Protein AF-A0A9R0BD48-F1 (afdb_monomer)

Foldseek 3Di:
DDPDPDQDDDFDDDDADDDPDDDDDFPCLVVLLVVLVVLVVVCDPNPSVPRPDAAEAEDCAACVGCQVVVCVVSVVSNHHHPYYHHNVRGDCLVVCLVVVDQEAEDQDVSVQVSCVVVVHHYDHGHDDDPDDPPPPDPVVVPPPPPPPDDD

Sequence (151 aa):
MTETHTFGERKETCNQSSPSKKPTPGPLKGFLEALGKLQQKFYPKGQRLDCPIRTYLVTACSAASSGTRALKTLRSWGLETDEALFLAGAPKGPMLEKIRPHIVFGDQMFHVEGAAELGTVAAHVLYGVAQKFQSKTVRDVKKDTSVKQLE

InterPro domains:
  IPR010394 5-nucleotidase [PF06189] (15-131)
  IPR010394 5-nucleotidase [PTHR31367] (18-139)

Organism: Cyprinus carpio (NCBI:txid7962)

pLDDT: mean 71.29, std 19.98, range [26.77, 92.88]

Solvent-accessible surface area (backbone atoms only — not comparable to full-atom values): 9695 Å² total; per-residue (Å²): 135,84,83,80,83,76,64,78,94,59,81,45,76,68,83,82,76,72,94,86,61,85,76,72,81,55,87,58,46,68,59,46,31,52,48,15,58,52,53,60,71,45,37,71,90,76,37,60,87,72,35,90,77,84,39,73,46,78,40,35,30,38,55,91,58,62,40,49,54,52,54,54,51,39,46,74,46,53,26,78,69,75,44,78,46,58,45,61,35,44,65,62,51,70,56,48,68,72,66,60,55,75,66,45,80,35,74,48,66,70,61,27,52,56,35,41,74,72,73,27,50,48,44,77,45,83,74,78,103,72,77,78,78,80,72,79,55,83,76,64,69,67,71,78,77,75,84,83,86,90,134

Radius of gyration: 19.05 Å; Cα contacts (8 Å, |Δi|>4): 154; chains: 1; bounding box: 29×63×54 Å

Secondary structure (DSSP, 8-state):
---------PPPPP----TTSPPP--TTHHHHHHHHHHHHHT-GGG-GGG-S---EEEESS-IIIIIHHHHHHHHHTT---SEEEE-TT--SHHHHHHH--SEEEESSHHHHHHHHHTT-EEEE---SS--------TTSGGGSSS-S---

Mean predicted aligned error: 13.17 Å

Nearest PDB structures (foldseek):
  7nou-assembly2_D  TM=4.062E-01  e=6.010E-01  Mycobacterium tuberculosis H37Rv
  7nov-assembly1_B  TM=3.851E-01  e=1.021E+00  Mycobacterium tuberculosis H37Rv
  7nos-assembly2_F  TM=3.858E-01  e=1.021E+00  Mycobacterium tuberculosis H37Rv
  7nov-assembly1_A  TM=3.933E-01  e=1.853E+00  Mycobacterium tuberculosis H37Rv
  7nou-assembly2_E  TM=3.748E-01  e=3.363E+00  Mycobacterium tuberculosis H37Rv

Structure (mmCIF, N/CA/C/O backbone):
data_AF-A0A9R0BD48-F1
#
_entry.id   AF-A0A9R0BD48-F1
#
loop_
_atom_site.group_PDB
_atom_site.id
_atom_site.type_symbol
_atom_site.label_atom_id
_atom_site.label_alt_id
_atom_site.label_comp_id
_atom_site.label_asym_id
_atom_site.label_entity_id
_atom_site.label_seq_id
_atom_site.pdbx_PDB_ins_code
_atom_site.Cartn_x
_atom_site.Cartn_y
_atom_site.Cartn_z
_atom_site.occupancy
_atom_site.B_iso_or_equiv
_atom_site.auth_seq_id
_atom_site.auth_comp_id
_atom_site.auth_asym_id
_atom_site.auth_atom_id
_atom_site.pdbx_PDB_model_num
ATOM 1 N N . MET A 1 1 ? 14.112 -30.727 -2.173 1.00 31.08 1 MET A N 1
ATOM 2 C CA . MET A 1 1 ? 14.716 -29.756 -3.105 1.00 31.08 1 MET A CA 1
ATOM 3 C C . MET A 1 1 ? 13.737 -28.604 -3.201 1.00 31.08 1 MET A C 1
ATOM 5 O O . MET A 1 1 ? 12.665 -28.794 -3.750 1.00 31.08 1 MET A O 1
ATOM 9 N N . THR A 1 2 ? 14.002 -27.496 -2.515 1.00 27.30 2 THR A N 1
ATOM 10 C CA . THR A 1 2 ? 13.133 -26.312 -2.540 1.00 27.30 2 THR A CA 1
ATOM 11 C C . THR A 1 2 ? 13.483 -25.498 -3.778 1.00 27.30 2 THR A C 1
ATOM 13 O O . THR A 1 2 ? 14.600 -24.992 -3.870 1.00 27.30 2 THR A O 1
ATOM 16 N N . GLU A 1 3 ? 12.563 -25.423 -4.736 1.00 26.77 3 GLU A N 1
ATOM 17 C CA . GLU A 1 3 ? 12.672 -24.531 -5.889 1.00 26.77 3 GLU A CA 1
ATOM 18 C C . GLU A 1 3 ? 12.637 -23.086 -5.387 1.00 26.77 3 GLU A C 1
ATOM 20 O O . GLU A 1 3 ? 11.636 -22.604 -4.860 1.00 26.77 3 GLU A O 1
ATOM 25 N N . THR A 1 4 ? 13.772 -22.402 -5.488 1.00 33.91 4 THR A N 1
ATOM 26 C CA . THR A 1 4 ? 13.857 -20.962 -5.267 1.00 33.91 4 THR A CA 1
ATOM 27 C C . THR A 1 4 ? 13.249 -20.277 -6.487 1.00 33.91 4 THR A C 1
ATOM 29 O O . THR A 1 4 ? 13.872 -20.235 -7.548 1.00 33.91 4 THR A O 1
ATOM 32 N N . HIS A 1 5 ? 12.019 -19.785 -6.350 1.00 38.81 5 HIS A N 1
ATOM 33 C CA . HIS A 1 5 ? 11.351 -18.989 -7.376 1.00 38.81 5 HIS A CA 1
ATOM 34 C C . HIS A 1 5 ? 11.976 -17.592 -7.427 1.00 38.81 5 HIS A C 1
ATOM 36 O O . HIS A 1 5 ? 11.702 -16.726 -6.598 1.00 38.81 5 HIS A O 1
ATOM 42 N N . THR A 1 6 ? 12.864 -17.382 -8.395 1.00 38.34 6 THR A N 1
ATOM 43 C CA . THR A 1 6 ? 13.576 -16.117 -8.574 1.00 38.34 6 THR A CA 1
ATOM 44 C C . THR A 1 6 ? 12.667 -15.090 -9.245 1.00 38.34 6 THR A C 1
ATOM 46 O O . THR A 1 6 ? 12.342 -15.203 -10.426 1.00 38.34 6 THR A O 1
ATOM 49 N N . PHE A 1 7 ? 12.283 -14.052 -8.502 1.00 46.34 7 PHE A N 1
ATOM 50 C CA . PHE A 1 7 ? 11.625 -12.866 -9.049 1.00 46.34 7 PHE A CA 1
ATOM 51 C C . PHE A 1 7 ? 12.550 -12.212 -10.087 1.00 46.34 7 PHE A C 1
ATOM 53 O O . PHE A 1 7 ? 13.673 -11.835 -9.755 1.00 46.34 7 PHE A O 1
ATOM 60 N N . GLY A 1 8 ? 12.112 -12.098 -11.345 1.00 42.88 8 GLY A N 1
ATOM 61 C CA . GLY A 1 8 ? 12.955 -11.579 -12.426 1.00 42.88 8 GLY A CA 1
ATOM 62 C C . GLY A 1 8 ? 13.572 -10.209 -12.096 1.00 42.88 8 GLY A C 1
ATOM 63 O O . GLY A 1 8 ? 12.868 -9.252 -11.772 1.00 42.88 8 GLY A O 1
ATOM 64 N N . GLU A 1 9 ? 14.896 -10.094 -12.199 1.00 43.09 9 GLU A N 1
ATOM 65 C CA . GLU A 1 9 ? 15.632 -8.846 -11.968 1.00 43.09 9 GLU A CA 1
ATOM 66 C C . GLU A 1 9 ? 15.431 -7.864 -13.135 1.00 43.09 9 GLU A C 1
ATOM 68 O O . GLU A 1 9 ? 16.282 -7.702 -14.010 1.00 43.09 9 GLU A O 1
ATOM 73 N N . ARG A 1 10 ? 14.290 -7.169 -13.175 1.00 51.94 10 ARG A N 1
ATOM 74 C CA . ARG A 1 10 ? 14.159 -5.935 -13.966 1.00 51.94 10 ARG A CA 1
ATOM 75 C C . ARG A 1 10 ? 14.359 -4.728 -13.060 1.00 51.94 10 ARG A C 1
ATOM 77 O O . ARG A 1 10 ? 13.727 -4.618 -12.015 1.00 51.94 10 ARG A O 1
ATOM 84 N N . LYS A 1 11 ? 15.223 -3.799 -13.485 1.00 50.47 11 LYS A N 1
ATOM 85 C CA . LYS A 1 11 ? 15.415 -2.513 -12.800 1.00 50.47 11 LYS A CA 1
ATOM 86 C C . LYS A 1 11 ? 14.103 -1.729 -12.815 1.00 50.47 11 LYS A C 1
ATOM 88 O O . LYS A 1 11 ? 13.594 -1.387 -13.882 1.00 50.47 11 LYS A O 1
ATOM 93 N N . GLU A 1 12 ? 13.566 -1.439 -11.635 1.00 57.56 12 GLU A N 1
ATOM 94 C CA . GLU A 1 12 ? 12.338 -0.664 -11.495 1.00 57.56 12 GLU A CA 1
ATOM 95 C C . GLU A 1 12 ? 12.626 0.831 -11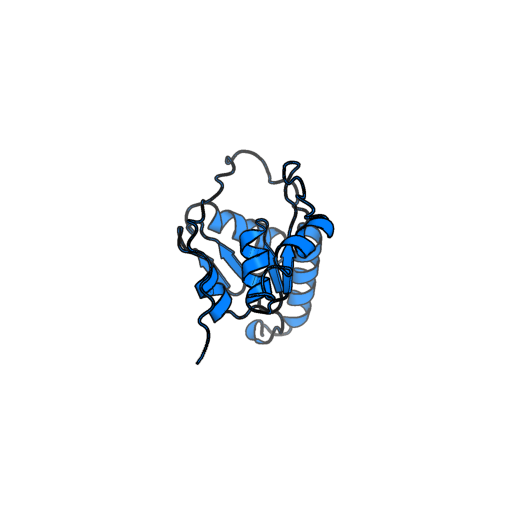.667 1.00 57.56 12 GLU A C 1
ATOM 97 O O . GLU A 1 12 ? 13.387 1.436 -10.911 1.00 57.56 12 GLU A O 1
ATOM 102 N N . THR A 1 13 ? 12.002 1.453 -12.667 1.00 52.59 13 THR A N 1
ATOM 103 C CA . THR A 1 13 ? 12.161 2.885 -12.936 1.00 52.59 13 THR A CA 1
ATOM 104 C C . THR A 1 13 ? 11.065 3.693 -12.253 1.00 52.59 13 THR A C 1
ATOM 106 O O . THR A 1 13 ? 9.876 3.417 -12.417 1.00 52.59 13 THR A O 1
ATOM 109 N N . CYS A 1 14 ? 11.451 4.740 -11.527 1.00 53.31 14 CYS A N 1
ATOM 110 C CA . CYS A 1 14 ? 10.501 5.672 -10.936 1.00 53.31 14 CYS A CA 1
ATOM 111 C C . CYS A 1 14 ? 9.886 6.575 -12.019 1.00 53.31 14 CYS A C 1
ATOM 113 O O . CYS A 1 14 ? 10.611 7.321 -12.677 1.00 53.31 14 CYS A O 1
ATOM 115 N N . ASN A 1 15 ? 8.560 6.551 -12.188 1.00 55.09 15 ASN A N 1
ATOM 116 C CA . ASN A 1 15 ? 7.886 7.481 -13.093 1.00 55.09 15 ASN A CA 1
ATOM 117 C C . ASN A 1 15 ? 7.800 8.871 -12.434 1.00 55.09 15 ASN A C 1
ATOM 119 O O . ASN A 1 15 ? 7.110 9.057 -11.427 1.00 55.09 15 ASN A O 1
ATOM 123 N N . GLN A 1 16 ? 8.534 9.845 -12.972 1.00 46.88 16 GLN A N 1
ATOM 124 C CA . GLN A 1 16 ? 8.574 11.211 -12.452 1.00 46.88 16 GLN A CA 1
ATOM 125 C C . GLN A 1 16 ? 7.400 12.011 -13.029 1.00 46.88 16 GLN A C 1
ATOM 127 O O . GLN A 1 16 ? 7.520 12.665 -14.060 1.00 46.88 16 GLN A O 1
ATOM 132 N N . SER A 1 17 ? 6.232 11.974 -12.380 1.00 49.66 17 SER A N 1
ATOM 133 C CA . SER A 1 17 ? 5.146 12.886 -12.759 1.00 49.66 17 SER A CA 1
ATOM 134 C C . SER A 1 17 ? 5.515 14.326 -12.371 1.00 49.66 17 SER A C 1
ATOM 136 O O . SER A 1 17 ? 5.784 14.587 -11.195 1.00 49.66 17 SER A O 1
ATOM 138 N N . SER A 1 18 ? 5.489 15.250 -13.334 1.00 39.38 18 SER A N 1
ATOM 139 C CA . SER A 1 18 ? 5.776 16.683 -13.167 1.00 39.38 18 SER A CA 1
ATOM 140 C C . SER A 1 18 ? 4.964 17.351 -12.033 1.00 39.38 18 SER A C 1
ATOM 142 O O . SER A 1 18 ? 3.793 17.007 -11.839 1.00 39.38 18 SER A O 1
ATOM 144 N N . PRO A 1 19 ? 5.524 18.344 -11.312 1.00 40.53 19 PRO A N 1
ATOM 145 C CA . PRO A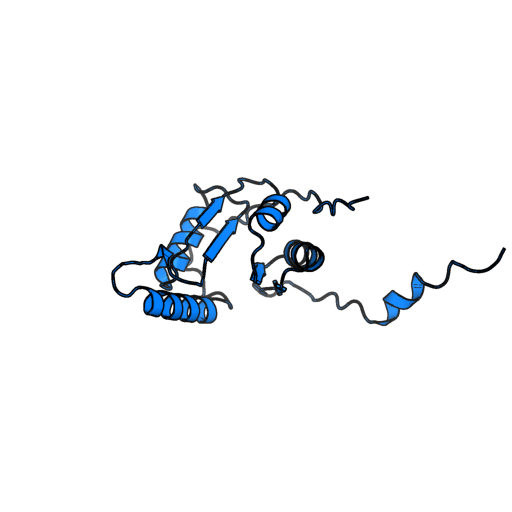 1 19 ? 4.987 18.845 -10.037 1.00 40.53 19 PRO A CA 1
ATOM 146 C C . PRO A 1 19 ? 3.711 19.713 -10.115 1.00 40.53 19 PRO A C 1
ATOM 148 O O . PRO A 1 19 ? 3.225 20.155 -9.078 1.00 40.53 19 PRO A O 1
ATOM 151 N N . SER A 1 20 ? 3.133 19.970 -11.291 1.00 37.06 20 SER A N 1
ATOM 152 C CA . SER A 1 20 ? 2.195 21.092 -11.488 1.00 37.06 20 SER A CA 1
ATOM 153 C C . SER A 1 20 ? 0.699 20.754 -11.579 1.00 37.06 20 SER A C 1
ATOM 155 O O . SER A 1 20 ? -0.109 21.655 -11.796 1.00 37.06 20 SER A O 1
ATOM 157 N N . LYS A 1 21 ? 0.271 19.501 -11.380 1.00 44.19 21 LYS A N 1
ATOM 158 C CA . LYS A 1 21 ? -1.164 19.150 -11.412 1.00 44.19 21 LYS A CA 1
ATOM 159 C C . LYS A 1 21 ? -1.564 18.339 -10.186 1.00 44.19 21 LYS A C 1
ATOM 161 O O . LYS A 1 21 ? -0.934 17.325 -9.871 1.00 44.19 21 LYS A O 1
ATOM 166 N N . LYS A 1 22 ? -2.632 18.776 -9.498 1.00 49.16 22 LYS A N 1
ATOM 167 C CA . LYS A 1 22 ? -3.319 17.943 -8.499 1.00 49.16 22 LYS A CA 1
ATOM 168 C C . LYS A 1 22 ? -3.617 16.605 -9.185 1.00 49.16 22 LYS A C 1
ATOM 170 O O . LYS A 1 22 ? -4.250 16.629 -10.242 1.00 49.16 22 LYS A O 1
ATOM 175 N N . PRO A 1 23 ? -3.106 15.473 -8.673 1.00 55.94 23 PRO A N 1
ATOM 176 C CA . PRO A 1 23 ? -3.345 14.194 -9.314 1.00 55.94 23 PRO A CA 1
ATOM 177 C C . PRO A 1 23 ? -4.852 13.970 -9.318 1.00 55.94 23 PRO A C 1
ATOM 179 O O . PRO A 1 23 ? -5.498 14.057 -8.271 1.00 55.94 23 PRO A O 1
ATOM 182 N N . THR A 1 24 ? -5.418 13.736 -10.499 1.00 60.12 24 THR A N 1
ATOM 183 C CA . THR A 1 24 ? -6.789 13.252 -10.608 1.00 60.12 24 THR A CA 1
ATOM 184 C C . THR A 1 24 ? -6.918 12.005 -9.733 1.00 60.12 24 THR A C 1
ATOM 186 O O . THR A 1 24 ? -5.987 11.191 -9.712 1.00 60.12 24 THR A O 1
ATOM 189 N N . PRO A 1 25 ? -8.024 11.857 -8.982 1.00 68.44 25 PRO A N 1
ATOM 190 C CA . PRO A 1 25 ? -8.305 10.646 -8.227 1.00 68.44 25 PRO A CA 1
ATOM 191 C C . PRO A 1 25 ? -8.022 9.397 -9.057 1.00 68.44 25 PRO A C 1
ATOM 193 O O . PRO A 1 25 ? -8.623 9.203 -10.110 1.00 68.44 25 PRO A O 1
ATOM 196 N N . GLY A 1 26 ? -7.077 8.574 -8.600 1.00 76.44 26 GLY A N 1
ATOM 197 C CA . GLY A 1 26 ? -6.826 7.282 -9.224 1.00 76.44 26 GLY A CA 1
ATOM 198 C C . GLY A 1 26 ? -8.015 6.338 -9.010 1.00 76.44 26 GLY A C 1
ATOM 199 O O . GLY A 1 26 ? -8.797 6.545 -8.078 1.00 76.44 26 GLY A O 1
ATOM 200 N N . PRO A 1 27 ? -8.134 5.268 -9.809 1.00 83.19 27 PRO A N 1
ATOM 201 C CA . PRO A 1 27 ? -9.238 4.303 -9.708 1.00 83.19 27 PRO A CA 1
ATOM 202 C C . PRO A 1 27 ? -9.340 3.647 -8.322 1.00 83.19 27 PRO A C 1
ATOM 204 O O . PRO A 1 27 ? -10.424 3.286 -7.882 1.00 83.19 27 PRO A O 1
ATOM 207 N N . LEU A 1 28 ? -8.222 3.550 -7.597 1.00 86.19 28 LEU A N 1
ATOM 208 C CA . LEU A 1 28 ? -8.179 2.998 -6.244 1.00 86.19 28 LEU A CA 1
ATOM 209 C C . LEU A 1 28 ? -8.616 3.961 -5.138 1.00 86.19 28 LEU A C 1
ATOM 211 O O . LEU A 1 28 ? -8.729 3.527 -3.994 1.00 86.19 28 LEU A O 1
ATOM 215 N N . LYS A 1 29 ? -8.862 5.247 -5.427 1.00 88.31 29 LYS A N 1
ATOM 216 C CA . LYS A 1 29 ? -9.142 6.238 -4.377 1.00 88.31 29 LYS A CA 1
ATOM 217 C C . LYS A 1 29 ? -10.294 5.796 -3.466 1.00 88.31 29 LYS A C 1
ATOM 219 O O . LYS A 1 29 ? -10.120 5.765 -2.254 1.00 88.31 29 LYS A O 1
ATOM 224 N N . GLY A 1 30 ? -11.440 5.425 -4.042 1.00 89.94 30 GLY A N 1
ATOM 225 C CA . GLY A 1 30 ? -12.627 5.057 -3.259 1.00 89.94 30 GLY A CA 1
ATOM 226 C C . GLY A 1 30 ? -12.408 3.822 -2.380 1.00 89.94 30 GLY A C 1
ATOM 227 O O . GLY A 1 30 ? -12.848 3.794 -1.234 1.00 89.94 30 GLY A O 1
ATOM 228 N N . PHE A 1 31 ? -11.665 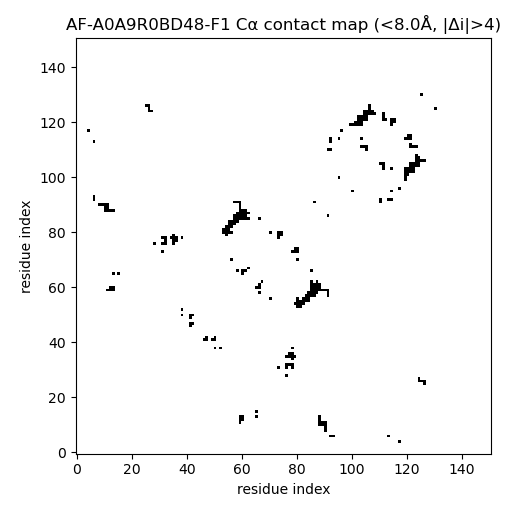2.832 -2.885 1.00 91.06 31 PHE A N 1
ATOM 229 C CA . PHE A 1 31 ? -11.285 1.648 -2.115 1.00 91.06 31 PHE A CA 1
ATOM 230 C C . PHE A 1 31 ? -10.378 2.010 -0.931 1.00 91.06 31 PHE A C 1
ATOM 232 O O . PHE A 1 31 ? -10.629 1.581 0.192 1.00 91.06 31 PHE A O 1
ATOM 239 N N . LEU A 1 32 ? -9.360 2.843 -1.161 1.00 91.38 32 LEU A N 1
ATOM 240 C CA . LEU A 1 32 ? -8.410 3.249 -0.123 1.00 91.38 32 LEU A CA 1
ATOM 241 C C . LEU A 1 32 ? -9.064 4.142 0.945 1.00 91.38 32 LEU A C 1
ATOM 243 O O . LEU A 1 32 ? -8.761 3.988 2.124 1.00 91.38 32 LEU A O 1
ATOM 247 N N . GLU A 1 33 ? -10.003 5.014 0.566 1.00 92.25 33 GLU A N 1
ATOM 248 C CA . GLU A 1 33 ? -10.806 5.793 1.523 1.00 92.25 33 GLU A CA 1
ATOM 249 C C . GLU A 1 33 ? -11.708 4.889 2.377 1.00 92.25 33 GLU A C 1
ATOM 251 O O . GLU A 1 33 ? -11.830 5.089 3.587 1.00 92.25 33 GLU A O 1
ATOM 256 N N . ALA A 1 34 ? -12.343 3.880 1.771 1.00 92.50 34 ALA A N 1
ATOM 257 C CA . ALA A 1 34 ? -13.145 2.904 2.506 1.00 92.50 34 ALA A CA 1
ATOM 258 C C . ALA A 1 34 ? -12.284 2.071 3.470 1.00 92.50 34 ALA A C 1
ATOM 260 O O . ALA A 1 34 ? -12.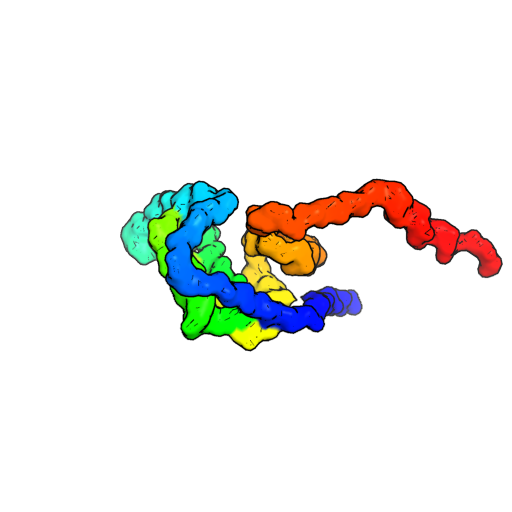695 1.834 4.607 1.00 92.50 34 ALA A O 1
ATOM 261 N N . LEU A 1 35 ? -11.075 1.691 3.045 1.00 91.69 35 LEU A N 1
ATOM 262 C CA . LEU A 1 35 ? -10.108 0.975 3.873 1.00 91.69 35 LEU A CA 1
ATOM 263 C C . LEU A 1 35 ? -9.637 1.826 5.059 1.00 91.69 35 LEU A C 1
ATOM 265 O O . LEU A 1 35 ? -9.628 1.335 6.184 1.00 91.69 35 LEU A O 1
ATOM 269 N N . GLY A 1 36 ? -9.335 3.109 4.839 1.00 90.56 36 GLY A N 1
ATOM 270 C CA . GLY A 1 36 ? -8.992 4.044 5.914 1.00 90.56 36 GLY A CA 1
ATOM 271 C C . GLY A 1 36 ? -10.131 4.204 6.925 1.00 90.56 36 GLY A C 1
ATOM 272 O O . GLY A 1 36 ? -9.923 4.082 8.130 1.00 90.56 36 GLY A O 1
ATOM 273 N N . LYS A 1 37 ? -11.376 4.359 6.454 1.00 90.75 37 LYS A N 1
ATOM 274 C CA . LYS A 1 37 ? -12.562 4.378 7.334 1.00 90.75 37 LYS A CA 1
ATOM 275 C C . LYS A 1 37 ? -12.723 3.081 8.129 1.00 90.75 37 LYS A C 1
ATOM 277 O O . LYS A 1 37 ? -13.185 3.127 9.266 1.00 90.75 37 LYS A O 1
ATOM 282 N N . LEU A 1 38 ? -12.380 1.936 7.539 1.00 89.81 38 LEU A N 1
ATOM 283 C CA . LEU A 1 38 ? -12.417 0.645 8.219 1.00 89.81 38 LEU A CA 1
ATOM 284 C C . LEU A 1 38 ? -11.333 0.554 9.299 1.00 89.81 38 LEU A C 1
ATOM 286 O O . LEU A 1 38 ? -11.662 0.188 10.422 1.00 89.81 38 LEU A O 1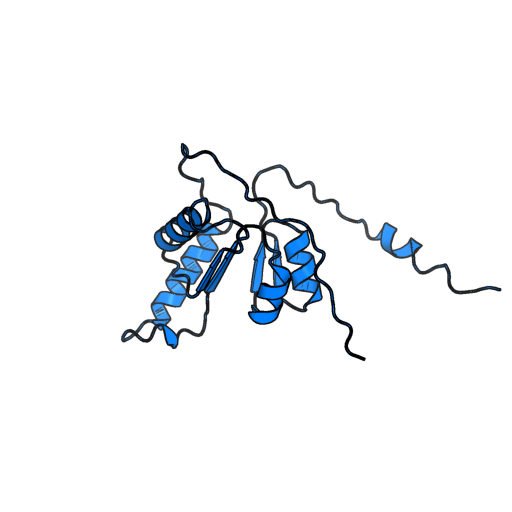
ATOM 290 N N . GLN A 1 39 ? -10.091 0.953 9.001 1.00 88.62 39 GLN A N 1
ATOM 291 C CA . GLN A 1 39 ? -8.998 1.017 9.980 1.00 88.62 39 GLN A CA 1
ATOM 292 C C . GLN A 1 39 ? -9.374 1.874 11.196 1.00 88.62 39 GLN A C 1
ATOM 294 O O . GLN A 1 39 ? -9.214 1.432 12.330 1.00 88.62 39 GLN A O 1
ATOM 299 N N . GLN A 1 40 ? -9.976 3.046 10.969 1.00 86.62 40 GLN A N 1
ATOM 300 C CA . GLN A 1 40 ? -10.397 3.955 12.042 1.00 86.62 40 GLN A CA 1
ATOM 301 C C . GLN A 1 40 ? -11.402 3.326 13.024 1.00 86.62 40 GLN A C 1
ATOM 303 O O . GLN A 1 40 ? -11.409 3.672 14.205 1.00 86.62 40 GLN A O 1
ATOM 308 N N . LYS A 1 41 ? -12.225 2.360 12.587 1.00 87.12 41 LYS A N 1
ATOM 309 C CA . LYS A 1 41 ? -13.136 1.625 13.488 1.00 87.12 41 LYS A CA 1
ATOM 310 C C . LYS A 1 41 ? -12.400 0.702 14.460 1.00 87.12 41 LYS A C 1
ATOM 312 O O . LYS A 1 41 ? -12.949 0.388 15.511 1.00 87.12 41 LYS A O 1
ATOM 317 N N . PHE A 1 42 ? -11.184 0.283 14.116 1.00 83.31 42 PHE A N 1
ATOM 318 C CA . PHE A 1 42 ? -10.316 -0.554 14.945 1.00 83.31 42 PHE A CA 1
ATOM 319 C C . PHE A 1 42 ? -9.329 0.259 15.785 1.00 83.31 42 PHE A C 1
ATOM 321 O O . PHE A 1 42 ? -8.483 -0.325 16.453 1.00 83.31 42 PHE A O 1
ATOM 328 N N . TYR A 1 43 ? -9.453 1.590 15.821 1.00 81.00 43 TYR A N 1
ATOM 329 C CA . TYR A 1 43 ? -8.634 2.450 16.678 1.00 81.00 43 TYR A CA 1
ATOM 330 C C . TYR A 1 43 ? -9.289 2.886 18.012 1.00 81.00 43 TYR A C 1
ATOM 332 O O . TYR A 1 43 ? -8.900 3.939 18.534 1.00 81.00 43 TYR A O 1
ATOM 340 N N . PRO A 1 44 ? -10.252 2.166 18.638 1.00 67.50 44 PRO A N 1
ATOM 341 C CA . PRO A 1 44 ? -10.686 2.564 19.967 1.00 67.50 44 PRO A CA 1
ATOM 342 C C . PRO A 1 44 ? -9.509 2.412 20.947 1.00 67.50 44 PRO A C 1
ATOM 344 O O . PRO A 1 44 ? -8.833 1.390 20.981 1.00 67.50 44 PRO A O 1
ATOM 347 N N . LYS A 1 45 ? -9.269 3.453 21.755 1.00 61.78 45 LYS A N 1
ATOM 348 C CA . LYS A 1 45 ? -8.243 3.503 22.820 1.00 61.78 45 LYS A CA 1
ATOM 349 C C . LYS A 1 45 ? -6.774 3.487 22.360 1.00 61.78 45 LYS A C 1
ATOM 351 O O . LYS A 1 45 ? -5.907 3.059 23.113 1.00 61.78 45 LYS A O 1
ATOM 356 N N . GLY A 1 46 ? -6.469 3.988 21.160 1.00 60.16 46 GLY A N 1
ATOM 357 C CA . GLY A 1 46 ? -5.074 4.191 20.726 1.00 60.16 46 GLY A CA 1
ATOM 358 C C . GLY A 1 46 ? -4.310 2.901 20.399 1.00 60.16 46 GLY A C 1
ATOM 359 O O . GLY A 1 46 ? -3.102 2.933 20.179 1.00 60.16 46 GLY A O 1
ATOM 360 N N . GLN A 1 47 ? -5.013 1.771 20.319 1.00 66.06 47 GLN A N 1
ATOM 361 C CA . GLN A 1 47 ? -4.467 0.455 19.999 1.00 66.06 47 GLN A CA 1
ATOM 362 C C . GLN A 1 47 ? -4.374 0.234 18.485 1.00 66.06 47 GLN A C 1
ATOM 364 O O . GLN A 1 47 ? -4.933 -0.698 17.918 1.00 66.06 47 GLN A O 1
ATOM 369 N N . ARG A 1 48 ? -3.632 1.107 17.798 1.00 69.62 48 ARG A N 1
ATOM 370 C CA . ARG A 1 48 ? -3.398 0.961 16.354 1.00 69.62 48 ARG A CA 1
ATOM 371 C C . ARG A 1 48 ? -2.706 -0.364 16.006 1.00 69.62 48 ARG A C 1
ATOM 373 O O . ARG A 1 48 ? -2.976 -0.937 14.957 1.00 69.62 48 ARG A O 1
ATOM 380 N N . LEU A 1 49 ? -1.841 -0.851 16.896 1.00 70.62 49 LEU A N 1
ATOM 381 C CA . LEU A 1 49 ? -1.118 -2.115 16.728 1.00 70.62 49 LEU A CA 1
ATOM 382 C C . LEU A 1 49 ? -2.041 -3.344 16.710 1.00 70.62 49 LEU A C 1
ATOM 384 O O . LEU A 1 49 ? -1.649 -4.367 16.150 1.00 70.62 49 LEU A O 1
ATOM 388 N N . ASP A 1 50 ? -3.258 -3.213 17.247 1.00 76.44 50 ASP A N 1
ATOM 389 C CA . ASP A 1 50 ? -4.256 -4.284 17.311 1.00 76.44 50 ASP A CA 1
ATOM 390 C C . ASP A 1 50 ? -5.201 -4.275 16.094 1.00 76.44 50 ASP A C 1
ATOM 392 O O . ASP A 1 50 ? -6.090 -5.120 15.974 1.00 76.44 50 ASP A O 1
ATOM 396 N N . CYS A 1 51 ? -5.004 -3.346 15.149 1.00 83.31 51 CYS A N 1
ATOM 397 C CA . CYS A 1 51 ? -5.730 -3.345 13.887 1.00 83.31 51 CYS A CA 1
ATOM 398 C C . CYS A 1 51 ? -5.364 -4.601 13.069 1.00 83.31 51 CYS A C 1
ATOM 400 O O . CYS A 1 51 ? -4.197 -4.777 12.707 1.00 83.31 51 CYS A O 1
ATOM 402 N N . PRO A 1 52 ? -6.341 -5.453 12.695 1.00 87.50 52 PRO A N 1
ATOM 403 C CA . PRO A 1 52 ? -6.070 -6.679 11.936 1.00 87.50 52 PRO A CA 1
ATOM 404 C C . PRO A 1 52 ? -5.619 -6.400 10.493 1.00 87.50 52 PRO A C 1
ATOM 406 O O . PRO A 1 52 ? -5.140 -7.293 9.798 1.00 87.50 52 PRO A O 1
ATOM 409 N N . ILE A 1 53 ? -5.777 -5.160 10.026 1.00 89.06 53 ILE A N 1
ATOM 410 C CA . ILE A 1 53 ? -5.408 -4.720 8.683 1.00 89.06 53 ILE A CA 1
ATOM 411 C C . ILE A 1 53 ? -4.083 -3.970 8.769 1.00 89.06 53 ILE A C 1
ATOM 413 O O . ILE A 1 53 ? -4.051 -2.828 9.229 1.00 89.06 53 ILE A O 1
ATOM 417 N N . ARG A 1 54 ? -3.014 -4.599 8.272 1.00 89.94 54 ARG A N 1
ATOM 418 C CA . ARG A 1 54 ? -1.701 -3.969 8.100 1.00 89.94 54 ARG A CA 1
ATOM 419 C C . ARG A 1 54 ? -1.509 -3.505 6.668 1.00 89.94 54 ARG A C 1
ATOM 421 O O . ARG A 1 54 ? -1.717 -4.266 5.722 1.00 89.94 54 ARG A O 1
ATOM 428 N N . THR A 1 55 ? -1.099 -2.258 6.512 1.00 92.25 55 THR A N 1
ATOM 429 C CA . THR A 1 55 ? -0.957 -1.604 5.212 1.00 92.25 55 THR A CA 1
ATOM 430 C C . THR A 1 55 ? 0.499 -1.268 4.925 1.00 92.25 55 THR A C 1
ATOM 432 O O . THR A 1 55 ? 1.169 -0.577 5.692 1.00 92.25 55 THR A O 1
ATOM 435 N N . TYR A 1 56 ? 0.975 -1.744 3.776 1.00 92.88 56 TYR A N 1
ATOM 436 C CA . TYR A 1 56 ? 2.341 -1.548 3.309 1.00 92.88 56 TYR A CA 1
ATOM 437 C C . TYR A 1 56 ? 2.339 -0.677 2.055 1.00 92.88 56 TYR A C 1
ATOM 439 O O . TYR A 1 56 ? 1.619 -0.960 1.095 1.00 92.88 56 TYR A O 1
ATOM 447 N N . LEU A 1 57 ? 3.172 0.361 2.035 1.00 91.69 57 LEU A N 1
ATOM 448 C CA . LEU A 1 57 ? 3.502 1.094 0.815 1.00 91.69 57 LEU A CA 1
ATOM 449 C C . LEU A 1 57 ? 4.884 0.649 0.346 1.00 91.69 57 LEU A C 1
ATOM 451 O O . LEU A 1 57 ? 5.887 1.041 0.934 1.00 91.69 57 LEU A O 1
ATOM 455 N N . VAL A 1 58 ? 4.945 -0.129 -0.732 1.00 89.44 58 VAL A N 1
ATOM 456 C CA . VAL A 1 58 ? 6.215 -0.579 -1.317 1.00 89.44 58 VAL A CA 1
ATOM 457 C C . VAL A 1 58 ? 6.448 0.143 -2.638 1.00 89.44 58 VAL A C 1
ATOM 459 O O . VAL A 1 58 ? 5.656 0.029 -3.574 1.00 89.44 58 VAL A O 1
ATOM 462 N N . THR A 1 59 ? 7.545 0.889 -2.746 1.00 85.75 59 THR A N 1
ATOM 463 C CA . THR A 1 59 ? 7.902 1.601 -3.977 1.00 85.75 59 THR A CA 1
ATOM 464 C C . THR A 1 59 ? 9.394 1.515 -4.251 1.00 85.75 59 THR A C 1
ATOM 466 O O . THR A 1 59 ? 10.210 1.655 -3.347 1.00 85.75 59 THR A O 1
ATOM 469 N N . ALA A 1 60 ? 9.768 1.331 -5.518 1.00 82.69 60 ALA A N 1
ATOM 470 C CA . ALA A 1 60 ? 11.161 1.443 -5.938 1.00 82.69 60 ALA A CA 1
ATOM 471 C C . ALA A 1 60 ? 11.655 2.892 -5.990 1.00 82.69 60 ALA A C 1
ATOM 473 O O . ALA A 1 60 ? 12.845 3.133 -6.147 1.00 82.69 60 ALA A O 1
ATOM 474 N N . CYS A 1 61 ? 10.782 3.884 -5.830 1.00 78.19 61 CYS A N 1
ATOM 475 C CA . CYS A 1 61 ? 11.223 5.267 -5.740 1.00 78.19 61 CYS A CA 1
ATOM 476 C C . CYS A 1 61 ? 11.896 5.556 -4.389 1.00 78.19 61 CYS A C 1
ATOM 478 O O . CYS A 1 61 ? 11.566 4.961 -3.363 1.00 78.19 61 CYS A O 1
ATOM 480 N N . SER A 1 62 ? 12.822 6.515 -4.377 1.00 76.25 62 SER A N 1
ATOM 481 C CA . SER A 1 62 ? 13.417 7.019 -3.138 1.00 76.25 62 SER A CA 1
ATOM 482 C C . SER A 1 62 ? 12.408 7.845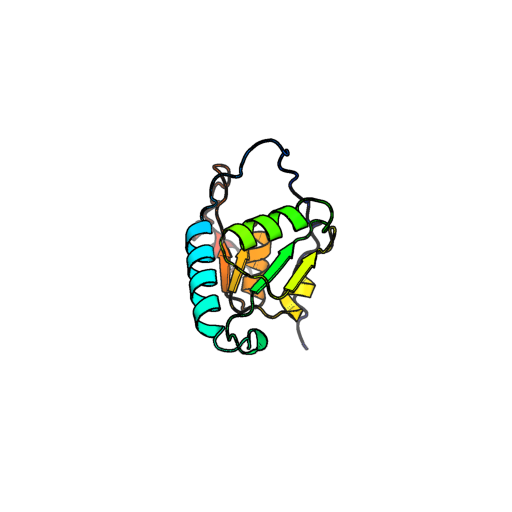 -2.331 1.00 76.25 62 SER A C 1
ATOM 484 O O . SER A 1 62 ? 11.507 8.481 -2.890 1.00 76.25 62 SER A O 1
ATOM 486 N N . ALA A 1 63 ? 12.593 7.899 -1.008 1.00 72.19 63 ALA A N 1
ATOM 487 C CA . ALA A 1 63 ? 11.754 8.705 -0.117 1.00 72.19 63 ALA A CA 1
ATOM 488 C C . ALA A 1 63 ? 11.719 10.194 -0.523 1.00 72.19 63 ALA A C 1
ATOM 490 O O . ALA A 1 63 ? 10.662 10.828 -0.476 1.00 72.19 63 ALA A O 1
ATOM 491 N N . ALA A 1 64 ? 12.860 10.724 -0.981 1.00 69.44 64 ALA A N 1
ATOM 492 C CA . ALA A 1 64 ? 13.062 12.130 -1.342 1.00 69.44 64 ALA A CA 1
ATOM 493 C C . ALA A 1 64 ? 12.314 12.591 -2.608 1.00 69.44 64 ALA A C 1
ATOM 495 O O . ALA A 1 64 ? 12.227 13.790 -2.856 1.00 69.44 64 ALA A O 1
ATOM 496 N N . SER A 1 65 ? 11.780 11.669 -3.413 1.00 69.50 65 SER A N 1
ATOM 497 C CA . SER A 1 65 ? 11.081 11.995 -4.660 1.00 69.50 65 SER A CA 1
ATOM 498 C C . SER A 1 65 ? 9.574 11.720 -4.547 1.00 69.50 65 SER A C 1
ATOM 500 O O . SER A 1 65 ? 8.853 12.373 -3.789 1.00 69.50 65 SER A O 1
ATOM 502 N N . SER A 1 66 ? 9.065 10.739 -5.287 1.00 73.88 66 SER A N 1
ATOM 503 C CA . SER A 1 66 ? 7.640 10.406 -5.342 1.00 73.88 66 SER A CA 1
ATOM 504 C C . SER A 1 66 ? 7.144 9.656 -4.102 1.00 73.88 66 SER A C 1
ATOM 506 O O . SER A 1 66 ? 5.942 9.674 -3.828 1.00 73.88 66 SER A O 1
ATOM 508 N N . GLY A 1 67 ? 8.046 9.057 -3.317 1.00 77.88 67 GLY A N 1
ATOM 509 C CA . GLY A 1 67 ? 7.700 8.306 -2.115 1.00 77.88 67 GLY A CA 1
ATOM 510 C C . GLY A 1 67 ? 6.938 9.140 -1.081 1.00 77.88 67 GLY A C 1
ATOM 511 O O . GLY A 1 67 ? 5.845 8.771 -0.646 1.00 77.88 67 GLY A O 1
ATOM 512 N N . THR A 1 68 ? 7.453 10.334 -0.772 1.00 82.19 68 THR A N 1
ATOM 513 C CA . THR A 1 68 ? 6.783 11.276 0.139 1.00 82.19 68 THR A CA 1
ATOM 514 C C . THR A 1 68 ? 5.435 11.756 -0.413 1.00 82.19 68 THR A C 1
ATOM 516 O O . THR A 1 68 ? 4.480 11.940 0.345 1.00 82.19 68 THR A O 1
ATOM 519 N N . ARG A 1 69 ? 5.310 11.937 -1.737 1.00 83.19 69 ARG A N 1
ATOM 520 C CA . ARG A 1 69 ? 4.048 12.353 -2.377 1.00 83.19 69 ARG A CA 1
ATOM 521 C C . ARG A 1 69 ? 2.972 11.274 -2.261 1.00 83.19 69 ARG A C 1
ATOM 523 O O . ARG A 1 69 ? 1.823 11.605 -1.965 1.00 83.19 69 ARG A O 1
ATOM 530 N N . ALA A 1 70 ? 3.336 10.011 -2.473 1.00 84.69 70 ALA A N 1
ATOM 531 C CA . ALA A 1 70 ? 2.425 8.881 -2.312 1.00 84.69 70 ALA A CA 1
ATOM 532 C C . ALA A 1 70 ? 1.893 8.815 -0.874 1.00 84.69 70 ALA A C 1
ATOM 534 O O . ALA A 1 70 ? 0.680 8.819 -0.673 1.00 84.69 70 ALA A O 1
ATOM 535 N N . LEU A 1 71 ? 2.781 8.896 0.121 1.00 87.12 71 LEU A N 1
ATOM 536 C CA . LEU A 1 71 ? 2.388 8.871 1.531 1.00 87.12 71 LEU A CA 1
ATOM 537 C C . LEU A 1 71 ? 1.472 10.050 1.907 1.00 87.12 71 LEU A C 1
ATOM 539 O O . LEU A 1 71 ? 0.451 9.853 2.562 1.00 87.12 71 LEU A O 1
ATOM 543 N N . LYS A 1 72 ? 1.786 11.272 1.449 1.00 88.31 72 LYS A N 1
ATOM 544 C CA . LYS A 1 72 ? 0.923 12.454 1.651 1.00 88.31 72 LYS A CA 1
ATOM 545 C C . LYS A 1 72 ? -0.463 12.272 1.025 1.00 88.31 72 LYS A C 1
ATOM 547 O O . LYS A 1 72 ? -1.456 12.680 1.619 1.00 88.31 72 LYS A O 1
ATOM 552 N N . THR A 1 73 ? -0.532 11.650 -0.150 1.00 87.88 73 THR A N 1
ATOM 553 C CA . THR A 1 73 ? -1.799 11.391 -0.849 1.00 87.88 73 THR A CA 1
ATOM 554 C C . THR A 1 73 ? -2.650 10.377 -0.085 1.00 87.88 73 THR A C 1
ATOM 556 O O . THR A 1 73 ? -3.818 10.652 0.173 1.00 87.88 73 THR A O 1
ATOM 559 N N . LEU A 1 74 ? -2.065 9.258 0.353 1.00 89.31 74 LEU A N 1
ATOM 560 C CA . LEU A 1 74 ? -2.774 8.240 1.143 1.00 89.31 74 LEU A CA 1
ATOM 561 C C . LEU A 1 74 ? -3.300 8.814 2.465 1.00 89.31 74 LEU A C 1
ATOM 563 O O . LEU A 1 74 ? -4.476 8.641 2.781 1.00 89.31 74 LEU A O 1
ATOM 567 N N . ARG A 1 75 ? -2.481 9.614 3.164 1.00 89.44 75 ARG A N 1
ATOM 568 C CA . ARG A 1 75 ? -2.910 10.337 4.373 1.00 89.44 75 ARG A CA 1
ATOM 569 C C . ARG A 1 75 ? -4.059 11.304 4.095 1.00 89.44 75 ARG A C 1
ATOM 571 O O . ARG A 1 75 ? -4.995 11.371 4.880 1.00 89.44 75 ARG A O 1
ATOM 578 N N . SER A 1 76 ? -4.030 12.022 2.968 1.00 89.62 76 SER A N 1
ATOM 579 C CA . SER A 1 76 ? -5.130 12.921 2.579 1.00 89.62 76 SER A CA 1
ATOM 580 C C . SER A 1 76 ? -6.448 12.186 2.298 1.00 89.62 76 SER A C 1
ATOM 582 O O . SER A 1 76 ? -7.512 12.788 2.390 1.00 89.62 76 SER A O 1
ATOM 584 N N . TRP A 1 77 ? -6.381 10.891 1.978 1.00 89.56 77 TRP A N 1
ATOM 585 C CA . TRP A 1 77 ? -7.537 10.004 1.805 1.00 89.56 77 TRP A CA 1
ATOM 586 C C . TRP A 1 77 ? -7.935 9.291 3.109 1.00 89.56 77 TRP A C 1
ATOM 588 O O . TRP A 1 77 ? -8.852 8.475 3.111 1.00 89.56 77 TRP A O 1
ATOM 598 N N . GLY A 1 78 ? -7.266 9.596 4.225 1.00 87.50 78 GLY A N 1
ATOM 599 C CA . GLY A 1 78 ? -7.540 9.002 5.533 1.00 87.50 78 GLY A CA 1
ATOM 600 C C . GLY A 1 78 ? -7.011 7.578 5.703 1.00 87.50 78 GLY A C 1
ATOM 601 O O . GLY A 1 78 ? -7.415 6.905 6.648 1.00 87.50 78 GLY A O 1
ATOM 602 N N . LEU A 1 79 ? -6.130 7.115 4.809 1.00 89.81 79 LEU A N 1
ATOM 603 C CA . LEU A 1 79 ? -5.446 5.833 4.945 1.00 89.81 79 LEU A CA 1
ATOM 604 C C . LEU A 1 79 ? -4.101 6.039 5.642 1.00 89.81 79 LEU A C 1
ATOM 606 O O . LEU A 1 79 ? -3.216 6.730 5.121 1.00 89.81 79 LEU A O 1
ATOM 610 N N . GLU A 1 80 ? -3.927 5.408 6.798 1.00 87.62 80 GLU A N 1
ATOM 611 C CA . GLU A 1 80 ? -2.653 5.416 7.503 1.00 87.62 80 GLU A CA 1
ATOM 612 C C . GLU A 1 80 ? -1.841 4.180 7.128 1.00 87.62 80 GLU A C 1
ATOM 614 O O . GLU A 1 80 ? -2.217 3.059 7.446 1.00 87.62 80 GLU A O 1
ATOM 619 N N . THR A 1 81 ? -0.709 4.392 6.458 1.00 89.69 81 THR A N 1
ATOM 620 C CA . THR A 1 81 ? 0.246 3.321 6.151 1.00 89.69 81 THR A CA 1
ATOM 621 C C . THR A 1 81 ? 1.012 2.922 7.411 1.00 89.69 81 THR A C 1
ATOM 623 O O . THR A 1 81 ? 1.504 3.806 8.120 1.00 89.69 81 THR A O 1
ATOM 626 N N . ASP A 1 82 ? 1.119 1.624 7.690 1.00 89.56 82 ASP A N 1
ATOM 627 C CA . ASP A 1 82 ? 1.865 1.093 8.840 1.00 89.56 82 ASP A CA 1
ATOM 628 C C . ASP A 1 82 ? 3.362 1.022 8.545 1.00 89.56 82 ASP A C 1
ATOM 630 O O . ASP A 1 82 ? 4.176 1.487 9.339 1.00 89.56 82 ASP A O 1
ATOM 634 N N . GLU A 1 83 ? 3.724 0.532 7.360 1.00 90.38 83 GLU A N 1
ATOM 635 C CA . GLU A 1 83 ? 5.115 0.447 6.921 1.00 90.38 83 GLU A CA 1
ATOM 636 C C . GLU A 1 83 ? 5.273 0.978 5.491 1.00 90.38 83 GLU A C 1
ATOM 638 O O . GLU A 1 83 ? 4.524 0.626 4.578 1.00 90.38 83 GLU A O 1
ATOM 643 N N . ALA A 1 84 ? 6.267 1.843 5.280 1.00 91.38 84 ALA A N 1
ATOM 644 C CA . ALA A 1 84 ? 6.597 2.391 3.968 1.00 91.38 84 ALA A CA 1
ATOM 645 C C . ALA A 1 84 ? 8.039 2.034 3.598 1.00 91.38 84 ALA A C 1
ATOM 647 O O . ALA A 1 84 ? 8.984 2.411 4.289 1.00 91.38 84 ALA A O 1
ATOM 648 N N . LEU A 1 85 ? 8.197 1.318 2.490 1.00 90.19 85 LEU A N 1
ATOM 649 C CA . LEU A 1 85 ? 9.456 0.753 2.025 1.00 90.19 85 LEU A CA 1
ATOM 650 C C . LEU A 1 85 ? 9.852 1.421 0.707 1.00 90.19 85 LEU A C 1
ATOM 652 O O . LEU A 1 85 ? 9.202 1.236 -0.326 1.00 90.19 85 LEU A O 1
ATOM 656 N N . PHE A 1 86 ? 10.924 2.211 0.765 1.00 90.06 86 PHE A N 1
ATOM 657 C CA . PHE A 1 86 ? 11.503 2.929 -0.371 1.00 90.06 86 PHE A CA 1
ATOM 658 C C . PHE A 1 86 ? 12.759 2.196 -0.840 1.00 90.06 86 PHE A C 1
ATOM 660 O O . PHE A 1 86 ? 13.800 2.279 -0.195 1.00 90.06 86 PHE A O 1
ATOM 667 N N . LEU A 1 87 ? 12.663 1.471 -1.952 1.00 86.88 87 LEU A N 1
ATOM 668 C CA . LEU A 1 87 ? 13.720 0.558 -2.402 1.00 86.88 87 LEU A CA 1
ATOM 669 C C . LEU A 1 87 ? 14.781 1.231 -3.287 1.00 86.88 87 LEU A C 1
ATOM 671 O O . LEU A 1 87 ? 15.762 0.595 -3.647 1.00 86.88 87 LEU A O 1
ATOM 675 N N . ALA A 1 88 ? 14.596 2.508 -3.645 1.00 84.69 88 ALA A N 1
ATOM 676 C CA . ALA A 1 88 ? 15.559 3.309 -4.415 1.00 84.69 88 ALA A CA 1
ATOM 677 C C . ALA A 1 88 ? 16.118 2.610 -5.682 1.00 84.69 88 ALA A C 1
ATOM 679 O O . ALA A 1 88 ? 17.294 2.742 -6.010 1.00 84.69 88 ALA A O 1
ATOM 680 N N . GLY A 1 89 ? 15.266 1.881 -6.405 1.00 79.88 89 GLY A N 1
ATOM 681 C CA . GLY A 1 89 ? 15.589 1.152 -7.634 1.00 79.88 89 GLY A CA 1
ATOM 682 C C . GLY A 1 89 ? 15.848 -0.345 -7.442 1.00 79.88 89 GLY A C 1
ATOM 683 O O . GLY A 1 89 ? 15.964 -1.057 -8.439 1.00 79.88 89 GLY A O 1
ATOM 684 N N . ALA A 1 90 ? 15.914 -0.835 -6.200 1.00 82.75 90 ALA A N 1
ATOM 685 C CA . ALA A 1 90 ? 16.012 -2.264 -5.914 1.00 82.75 90 ALA A CA 1
ATOM 686 C C . ALA A 1 90 ? 14.684 -2.998 -6.212 1.00 82.75 90 ALA A C 1
ATOM 688 O O . ALA A 1 90 ? 13.610 -2.389 -6.117 1.00 82.75 90 ALA A O 1
ATOM 689 N N . PRO A 1 91 ? 14.743 -4.293 -6.580 1.00 80.88 91 PRO A N 1
ATOM 690 C CA . PRO A 1 91 ? 13.562 -5.070 -6.946 1.00 80.88 91 PRO A CA 1
ATOM 691 C C . PRO A 1 91 ? 12.619 -5.276 -5.753 1.00 80.88 91 PRO A C 1
ATOM 693 O O . PRO A 1 91 ? 13.060 -5.562 -4.637 1.00 80.88 91 PRO A O 1
ATOM 696 N N . LYS A 1 92 ? 11.305 -5.189 -5.994 1.00 83.19 92 LYS A N 1
ATOM 697 C CA . LYS A 1 92 ? 10.279 -5.428 -4.961 1.00 83.19 92 LYS A CA 1
ATOM 698 C C . LYS A 1 92 ? 10.110 -6.890 -4.554 1.00 83.19 92 LYS A C 1
ATOM 700 O O . LYS A 1 92 ? 9.640 -7.134 -3.447 1.00 83.19 92 LYS A O 1
ATOM 705 N N . GLY A 1 93 ? 10.480 -7.840 -5.412 1.00 83.88 93 GLY A N 1
ATOM 706 C CA . GLY A 1 93 ? 10.268 -9.278 -5.201 1.00 83.88 93 GLY A CA 1
ATOM 707 C C . GLY A 1 93 ? 10.695 -9.791 -3.824 1.00 83.88 93 GLY A C 1
ATOM 708 O O . GLY A 1 93 ? 9.831 -10.243 -3.073 1.00 83.88 93 GLY A O 1
ATOM 709 N N . PRO A 1 94 ? 11.975 -9.632 -3.435 1.00 85.31 94 PRO A N 1
ATOM 710 C CA . PRO A 1 94 ? 12.465 -10.096 -2.134 1.00 85.31 94 PRO A CA 1
ATOM 711 C C . PRO A 1 94 ? 11.729 -9.471 -0.939 1.00 85.31 94 PRO A C 1
ATOM 713 O O . PRO A 1 94 ? 11.561 -10.093 0.109 1.00 85.31 94 PRO A O 1
ATOM 716 N N . MET A 1 95 ? 11.259 -8.229 -1.086 1.00 86.56 95 MET A N 1
ATOM 717 C CA . MET A 1 95 ? 10.480 -7.565 -0.041 1.00 86.56 95 MET A CA 1
ATOM 718 C C . MET A 1 95 ? 9.061 -8.120 0.046 1.00 86.56 95 MET A C 1
ATOM 720 O O . MET A 1 95 ? 8.573 -8.337 1.151 1.00 86.56 95 MET A O 1
ATOM 724 N N . LEU A 1 96 ? 8.408 -8.389 -1.087 1.00 86.50 96 LEU A N 1
ATOM 725 C CA . LEU A 1 96 ? 7.081 -9.012 -1.105 1.00 86.50 96 LEU A CA 1
ATOM 726 C C . LEU A 1 96 ? 7.118 -10.431 -0.524 1.00 86.50 96 LEU A C 1
ATOM 728 O O . LEU A 1 96 ? 6.232 -10.781 0.254 1.00 86.50 96 LEU A O 1
ATOM 732 N N . GLU A 1 97 ? 8.168 -11.200 -0.816 1.00 86.50 97 GLU A N 1
ATOM 733 C CA . GLU A 1 97 ? 8.382 -12.536 -0.247 1.00 86.50 97 GLU A CA 1
ATOM 734 C C . GLU A 1 97 ? 8.523 -12.496 1.282 1.00 86.50 97 GLU A C 1
ATOM 736 O O . GLU A 1 97 ? 7.958 -13.334 1.983 1.00 86.50 97 GLU A O 1
ATOM 741 N N . LYS A 1 98 ? 9.214 -11.484 1.823 1.00 88.62 98 LYS A N 1
ATOM 742 C CA . LYS A 1 98 ? 9.381 -11.323 3.274 1.00 88.62 98 LYS A CA 1
ATOM 743 C C . LYS A 1 98 ? 8.124 -10.802 3.973 1.00 88.62 98 LYS A C 1
ATOM 745 O O . LYS A 1 98 ? 7.820 -11.244 5.078 1.00 88.62 98 LYS A O 1
ATOM 750 N N . ILE A 1 99 ? 7.411 -9.858 3.356 1.00 89.94 99 ILE A N 1
ATOM 751 C CA . ILE A 1 99 ? 6.183 -9.271 3.920 1.00 89.94 99 ILE A CA 1
ATOM 752 C C . ILE A 1 99 ? 5.036 -10.287 3.904 1.00 89.94 99 ILE A C 1
ATOM 754 O O . ILE A 1 99 ? 4.208 -10.274 4.812 1.00 89.94 99 ILE A O 1
ATOM 758 N N . ARG A 1 100 ? 4.982 -11.155 2.882 1.00 89.81 100 ARG A N 1
ATOM 759 C CA . ARG A 1 100 ? 3.879 -12.099 2.629 1.00 89.81 100 ARG A CA 1
ATOM 760 C C . ARG A 1 100 ? 2.500 -11.421 2.698 1.00 89.81 100 ARG A C 1
ATOM 762 O O . ARG A 1 100 ? 1.659 -11.808 3.512 1.00 89.81 100 ARG A O 1
ATOM 769 N N . PRO A 1 101 ? 2.264 -10.373 1.889 1.00 91.25 101 PRO A N 1
ATOM 770 C CA . PRO A 1 101 ? 0.997 -9.656 1.912 1.00 91.25 101 PRO A CA 1
ATOM 771 C C . PRO A 1 101 ? -0.159 -10.571 1.494 1.00 91.25 101 PRO A C 1
ATOM 773 O O . PRO A 1 101 ? -0.011 -11.411 0.619 1.00 91.25 101 PRO A O 1
ATOM 776 N N . HIS A 1 102 ? -1.341 -10.368 2.078 1.00 91.62 102 HIS A N 1
ATOM 777 C CA . HIS A 1 102 ? -2.544 -11.106 1.674 1.00 91.62 102 HIS A CA 1
ATOM 778 C C . HIS A 1 102 ? -3.065 -10.650 0.306 1.00 91.62 102 HIS A C 1
ATOM 780 O O . HIS A 1 102 ? -3.568 -11.456 -0.471 1.00 91.62 102 HIS A O 1
ATOM 786 N N . ILE A 1 103 ? -2.965 -9.345 0.033 1.00 91.69 103 ILE A N 1
ATOM 787 C CA . ILE A 1 103 ? -3.404 -8.713 -1.210 1.00 91.69 103 ILE A CA 1
ATOM 788 C C . ILE A 1 103 ? -2.346 -7.697 -1.639 1.00 91.69 103 ILE A C 1
ATOM 790 O O . ILE A 1 103 ? -1.921 -6.866 -0.833 1.00 91.69 103 ILE A O 1
ATOM 794 N N . VAL A 1 104 ? -1.952 -7.731 -2.912 1.00 90.69 104 VAL A N 1
ATOM 795 C CA . VAL A 1 104 ? -1.044 -6.752 -3.527 1.00 90.69 104 VAL A CA 1
ATOM 796 C C . VAL A 1 104 ? -1.782 -5.979 -4.608 1.00 90.69 104 VAL A C 1
ATOM 798 O O . VAL A 1 104 ? -2.418 -6.571 -5.472 1.00 90.69 104 VAL A O 1
ATOM 801 N N . PHE A 1 105 ? -1.659 -4.653 -4.594 1.00 89.75 105 PHE A N 1
ATOM 802 C CA . PHE A 1 105 ? -2.149 -3.784 -5.663 1.00 89.75 105 PHE A CA 1
ATOM 803 C C . PHE A 1 105 ? -0.964 -3.229 -6.451 1.00 89.75 105 PHE A C 1
ATOM 805 O O . PHE A 1 105 ? -0.059 -2.635 -5.863 1.00 89.75 105 PHE A O 1
ATOM 812 N N . GLY A 1 106 ? -0.970 -3.394 -7.772 1.00 86.25 106 GLY A N 1
ATOM 813 C CA . GLY A 1 106 ? 0.112 -2.921 -8.637 1.00 86.25 106 GLY A CA 1
ATOM 814 C C . GLY A 1 106 ? -0.394 -2.455 -9.994 1.00 86.25 106 GLY A C 1
ATOM 815 O O . GLY A 1 106 ? -1.412 -2.931 -10.478 1.00 86.25 106 GLY A O 1
ATOM 816 N N . ASP A 1 107 ? 0.313 -1.520 -10.616 1.00 80.31 107 ASP A N 1
ATOM 817 C CA . ASP A 1 107 ? 0.014 -0.978 -11.950 1.00 80.31 107 ASP A CA 1
ATOM 818 C C . ASP A 1 107 ? 0.759 -1.709 -13.082 1.00 80.31 107 ASP A C 1
ATOM 820 O O . ASP A 1 107 ? 0.366 -1.647 -14.249 1.00 80.31 107 ASP A O 1
ATOM 824 N N . GLN A 1 108 ? 1.825 -2.436 -12.748 1.00 79.56 108 GLN A N 1
ATOM 825 C CA . GLN A 1 108 ? 2.621 -3.216 -13.692 1.00 79.56 108 GLN A CA 1
ATOM 826 C C . GLN A 1 108 ? 2.282 -4.702 -13.586 1.00 79.56 108 GLN A C 1
ATOM 828 O O . GLN A 1 108 ? 2.457 -5.297 -12.522 1.00 79.56 108 GLN A O 1
ATOM 833 N N . MET A 1 109 ? 1.871 -5.310 -14.707 1.00 79.56 109 MET A N 1
ATOM 834 C CA . MET A 1 109 ? 1.556 -6.746 -14.779 1.00 79.56 109 MET A CA 1
ATOM 835 C C . MET A 1 109 ? 2.700 -7.626 -14.272 1.00 79.56 109 MET A C 1
ATOM 837 O O . MET A 1 109 ? 2.434 -8.591 -13.576 1.00 79.56 109 MET A O 1
ATOM 841 N N . PHE A 1 110 ? 3.959 -7.248 -14.516 1.00 78.69 110 PHE A N 1
ATOM 842 C CA . PHE A 1 110 ? 5.120 -7.997 -14.028 1.00 78.69 110 PHE A CA 1
ATOM 843 C C . PHE A 1 110 ? 5.113 -8.198 -12.501 1.00 78.69 110 PHE A C 1
ATOM 845 O O . PHE A 1 110 ? 5.403 -9.286 -12.015 1.00 78.69 110 PHE A O 1
ATOM 852 N N . HIS A 1 111 ? 4.726 -7.176 -11.728 1.00 77.62 111 HIS A N 1
ATOM 853 C CA . HIS A 1 111 ? 4.618 -7.306 -10.271 1.00 77.62 111 HIS A CA 1
ATOM 854 C C . HIS A 1 111 ? 3.407 -8.142 -9.850 1.00 77.62 111 HIS A C 1
ATOM 856 O O . HIS A 1 111 ? 3.453 -8.813 -8.824 1.00 77.62 111 HIS A O 1
ATOM 862 N N . VAL A 1 112 ? 2.323 -8.081 -10.625 1.00 80.06 112 VAL A N 1
ATOM 863 C CA . VAL A 1 112 ? 1.091 -8.832 -10.362 1.00 80.06 112 VAL A CA 1
ATOM 864 C C . VAL A 1 112 ? 1.314 -10.322 -10.615 1.00 80.06 112 VAL A C 1
ATOM 866 O O . VAL A 1 112 ? 0.970 -11.133 -9.765 1.00 80.06 112 VAL A O 1
ATOM 869 N N . GLU A 1 113 ? 1.942 -10.670 -11.737 1.00 81.25 113 GLU A N 1
ATOM 870 C CA . GLU A 1 113 ? 2.307 -12.044 -12.092 1.00 81.25 113 GLU A CA 1
ATOM 871 C C . GLU A 1 113 ? 3.303 -12.621 -11.081 1.00 81.25 113 GLU A C 1
ATOM 873 O O . GLU A 1 113 ? 3.031 -13.669 -10.505 1.00 81.25 113 GLU A O 1
ATOM 878 N N . GLY A 1 114 ? 4.378 -11.893 -10.754 1.00 80.50 114 GLY A N 1
ATOM 879 C CA . GLY A 1 114 ? 5.350 -12.355 -9.757 1.00 80.50 114 GLY A CA 1
ATOM 880 C C . GLY A 1 114 ? 4.752 -12.546 -8.356 1.00 80.50 114 GLY A C 1
ATOM 881 O O . GLY A 1 114 ? 5.132 -13.468 -7.645 1.00 80.50 114 GLY A O 1
ATOM 882 N N . ALA A 1 115 ? 3.782 -11.721 -7.946 1.00 82.69 115 ALA A N 1
ATOM 883 C CA . ALA A 1 115 ? 3.064 -11.938 -6.687 1.00 82.69 115 ALA A CA 1
ATOM 884 C C . ALA A 1 115 ? 2.107 -13.144 -6.759 1.00 82.69 115 ALA A C 1
ATOM 886 O O . ALA A 1 115 ? 2.001 -13.899 -5.791 1.00 82.69 115 ALA A O 1
ATOM 887 N N . ALA A 1 116 ? 1.442 -13.351 -7.899 1.00 82.25 116 ALA A N 1
ATOM 888 C CA . ALA A 1 116 ? 0.561 -14.496 -8.116 1.00 82.25 116 ALA A CA 1
ATOM 889 C C . ALA A 1 116 ? 1.331 -15.828 -8.111 1.00 82.25 116 ALA A C 1
ATOM 891 O O . ALA A 1 116 ? 0.854 -16.801 -7.529 1.00 82.25 116 ALA A O 1
ATOM 892 N N . GLU A 1 117 ? 2.538 -15.862 -8.682 1.00 83.19 117 GLU A N 1
ATOM 893 C CA . GLU A 1 117 ? 3.439 -17.024 -8.638 1.00 83.19 117 GLU A CA 1
ATOM 894 C C . GLU A 1 117 ? 3.849 -17.391 -7.204 1.00 83.19 117 GLU A C 1
ATOM 896 O O . GLU A 1 117 ? 3.960 -18.569 -6.874 1.00 83.19 117 GLU A O 1
ATOM 901 N N . LEU A 1 118 ? 3.981 -16.399 -6.318 1.00 79.94 118 LEU A N 1
ATOM 902 C CA . LEU A 1 118 ? 4.224 -16.601 -4.883 1.00 79.94 118 LEU A CA 1
ATOM 903 C C . LEU A 1 118 ? 2.962 -17.031 -4.104 1.00 79.94 118 LEU A C 1
ATOM 905 O O . LEU A 1 118 ? 2.987 -17.109 -2.874 1.00 79.94 118 LEU A O 1
ATOM 909 N N . GLY A 1 119 ? 1.839 -17.271 -4.789 1.00 82.00 119 GLY A N 1
ATOM 910 C CA . GLY A 1 119 ? 0.559 -17.645 -4.181 1.00 82.00 119 GLY A CA 1
ATOM 911 C C . GLY A 1 119 ? -0.176 -16.484 -3.504 1.00 82.00 119 GLY A C 1
ATOM 912 O O . GLY A 1 119 ? -1.078 -16.713 -2.698 1.00 82.00 119 GLY A O 1
ATOM 913 N N . THR A 1 120 ? 0.200 -15.237 -3.801 1.00 87.81 120 THR A N 1
ATOM 914 C CA . THR A 1 120 ? -0.440 -14.037 -3.246 1.00 87.81 120 THR A CA 1
ATOM 915 C C . THR A 1 120 ? -1.541 -13.520 -4.169 1.00 87.81 120 THR A C 1
ATOM 917 O O . THR A 1 120 ? -1.377 -13.470 -5.387 1.00 87.81 120 THR A O 1
ATOM 920 N N . VAL A 1 121 ? -2.661 -13.061 -3.602 1.00 88.69 121 VAL A N 1
ATOM 921 C CA . VAL A 1 121 ? -3.724 -12.417 -4.386 1.0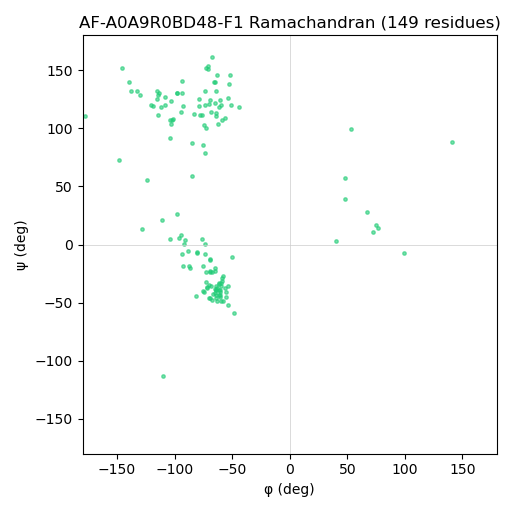0 88.69 121 VAL A CA 1
ATOM 922 C C . VAL A 1 121 ? -3.219 -11.072 -4.909 1.00 88.69 121 VAL A C 1
ATOM 924 O O . VAL A 1 121 ? -2.969 -10.145 -4.138 1.00 88.69 121 VAL A O 1
ATOM 927 N N . ALA A 1 122 ? -3.077 -10.945 -6.226 1.00 87.69 122 ALA A N 1
ATOM 928 C CA . ALA A 1 122 ? -2.581 -9.733 -6.864 1.00 87.69 122 ALA A CA 1
ATOM 929 C C . ALA A 1 122 ? -3.667 -9.071 -7.725 1.00 87.69 122 ALA A C 1
ATOM 931 O O . ALA A 1 122 ? -4.296 -9.707 -8.568 1.00 87.69 122 ALA A O 1
ATOM 932 N N . ALA A 1 123 ? -3.883 -7.775 -7.512 1.00 87.38 123 ALA A N 1
ATOM 933 C CA . ALA A 1 123 ? -4.857 -6.961 -8.223 1.00 87.38 123 ALA A CA 1
ATOM 934 C C . ALA A 1 123 ? -4.142 -5.940 -9.113 1.00 87.38 123 ALA A C 1
ATOM 936 O O . ALA A 1 123 ? -3.422 -5.055 -8.635 1.00 87.38 123 ALA A O 1
ATOM 937 N N . HIS A 1 124 ? -4.368 -6.051 -10.423 1.00 85.56 124 HIS A N 1
ATOM 938 C CA . HIS A 1 124 ? -3.855 -5.094 -11.397 1.00 85.56 124 HIS A CA 1
ATOM 939 C C . HIS A 1 124 ? -4.716 -3.831 -11.423 1.00 85.56 124 HIS A C 1
ATOM 941 O O . HIS A 1 124 ? -5.930 -3.877 -11.616 1.00 85.56 124 HIS A O 1
ATOM 947 N N . VAL A 1 125 ? -4.075 -2.686 -11.224 1.00 85.19 125 VAL A N 1
ATOM 948 C CA . VAL A 1 125 ? -4.704 -1.371 -11.178 1.00 85.19 125 VAL A CA 1
ATOM 949 C C . VAL A 1 125 ? -4.413 -0.658 -12.486 1.00 85.19 125 VAL A C 1
ATOM 951 O O . VAL A 1 125 ? -3.302 -0.191 -12.729 1.00 85.19 125 VAL A O 1
ATOM 954 N N . LEU A 1 126 ? -5.432 -0.537 -13.328 1.00 79.06 126 LEU A N 1
ATOM 955 C CA . LEU A 1 126 ? -5.306 0.140 -14.612 1.00 79.06 126 LEU A CA 1
ATOM 956 C C . LEU A 1 126 ? -5.127 1.649 -14.406 1.00 79.06 126 LEU A C 1
ATOM 958 O O . LEU A 1 126 ? -6.003 2.309 -13.853 1.00 79.06 126 LEU A O 1
ATOM 962 N N . TYR A 1 127 ? -4.029 2.222 -14.892 1.00 65.62 127 TYR A N 1
ATOM 963 C CA . TYR A 1 127 ? -3.815 3.670 -14.882 1.00 65.62 127 TYR A CA 1
ATOM 964 C C . TYR A 1 127 ? -3.672 4.205 -16.314 1.00 65.62 127 TYR A C 1
ATOM 966 O O . TYR A 1 127 ? -2.762 3.802 -17.027 1.00 65.62 127 TYR A O 1
ATOM 974 N N . GLY A 1 128 ? -4.581 5.107 -16.718 1.00 52.41 128 GLY A N 1
ATOM 975 C CA . GLY A 1 128 ? -4.500 5.977 -17.906 1.00 52.41 128 GLY A CA 1
ATOM 976 C C . GLY A 1 128 ? -4.224 5.317 -19.272 1.00 52.41 128 GLY A C 1
ATOM 977 O O . GLY A 1 128 ? -3.075 5.095 -19.607 1.00 52.41 128 GLY A O 1
ATOM 978 N N . VAL A 1 129 ? -5.271 5.097 -20.086 1.00 43.34 129 VAL A N 1
ATOM 979 C CA . VAL A 1 129 ? -5.359 4.949 -21.577 1.00 43.34 129 VAL A CA 1
ATOM 980 C C . VAL A 1 129 ? -4.279 4.163 -22.376 1.00 43.34 129 VAL A C 1
ATOM 982 O O . VAL A 1 129 ? -4.402 4.063 -23.590 1.00 43.34 129 VAL A O 1
ATOM 985 N N . ALA A 1 130 ? -3.257 3.540 -21.786 1.00 43.75 130 ALA A N 1
ATOM 986 C CA . ALA A 1 130 ? -2.126 2.983 -22.549 1.00 43.75 130 ALA A CA 1
ATOM 987 C C . ALA A 1 130 ? -1.783 1.516 -22.256 1.00 43.75 130 ALA A C 1
ATOM 989 O O . ALA A 1 130 ? -0.737 1.043 -22.694 1.00 43.75 130 ALA A O 1
ATOM 990 N N . GLN A 1 131 ? -2.641 0.762 -21.566 1.00 44.38 131 GLN A N 1
ATOM 991 C CA . GLN A 1 131 ? -2.452 -0.687 -21.459 1.00 44.38 131 GLN A CA 1
ATOM 992 C C . GLN A 1 131 ? -3.438 -1.403 -22.374 1.00 44.38 131 GLN A C 1
ATOM 994 O O . GLN A 1 131 ? -4.574 -1.693 -22.005 1.00 44.38 131 GLN A O 1
ATOM 999 N N . LYS A 1 132 ? -2.995 -1.665 -23.611 1.00 37.12 132 LYS A N 1
ATOM 1000 C CA . LYS A 1 132 ? -3.641 -2.667 -24.459 1.00 37.12 132 LYS A CA 1
ATOM 1001 C C . LYS A 1 132 ? -3.452 -4.009 -23.766 1.00 37.12 132 LYS A C 1
ATOM 1003 O O . LYS A 1 132 ? -2.327 -4.485 -23.648 1.00 37.12 132 LYS A O 1
ATOM 1008 N N . PHE A 1 133 ? -4.550 -4.596 -23.310 1.00 42.41 133 PHE A N 1
ATOM 1009 C CA . PHE A 1 133 ? -4.581 -5.984 -22.878 1.00 42.41 133 PHE A CA 1
ATOM 1010 C C . PHE A 1 133 ? -4.078 -6.824 -24.059 1.00 42.41 133 PHE A C 1
ATOM 1012 O O . PHE A 1 133 ? -4.759 -6.919 -25.081 1.00 42.41 133 PHE A O 1
ATOM 1019 N N . GLN A 1 134 ? -2.879 -7.403 -23.974 1.00 43.91 134 GLN A N 1
ATOM 1020 C CA . GLN A 1 134 ? -2.582 -8.539 -24.835 1.00 43.91 134 GLN A CA 1
ATOM 1021 C C . GLN A 1 134 ? -3.330 -9.714 -24.221 1.00 43.91 134 GLN A C 1
ATOM 1023 O O . GLN A 1 134 ? -2.792 -10.436 -23.386 1.00 43.91 134 GLN A O 1
ATOM 1028 N N . SER A 1 135 ? -4.610 -9.871 -24.575 1.00 38.97 135 SER A N 1
ATOM 1029 C CA . SER A 1 135 ? -5.299 -11.115 -24.265 1.00 38.97 135 SER A CA 1
ATOM 1030 C C . SER A 1 135 ? -4.551 -12.207 -25.020 1.00 38.97 135 SER A C 1
ATOM 1032 O O . SER A 1 135 ? -4.689 -12.323 -26.242 1.00 38.97 135 SER A O 1
ATOM 1034 N N . LYS A 1 136 ? -3.741 -13.002 -24.318 1.00 39.72 136 LYS A N 1
ATOM 1035 C CA . LYS A 1 136 ? -3.352 -14.301 -24.852 1.00 39.72 136 LYS A CA 1
ATOM 1036 C C . LYS A 1 136 ? -4.659 -15.052 -25.055 1.00 39.72 136 LYS A C 1
ATOM 1038 O O . LYS A 1 136 ? -5.359 -15.389 -24.103 1.00 39.72 136 LYS A O 1
ATOM 1043 N N . THR A 1 137 ? -5.052 -15.193 -26.314 1.00 35.88 137 THR A N 1
ATOM 1044 C CA . THR A 1 137 ? -6.210 -16.004 -26.659 1.00 35.88 137 THR A CA 1
ATOM 1045 C C . THR A 1 137 ? -5.836 -17.435 -26.290 1.00 35.88 137 THR A C 1
ATOM 1047 O O . THR A 1 137 ? -4.717 -17.865 -26.552 1.00 35.88 137 THR A O 1
ATOM 1050 N N . VAL A 1 138 ? -6.773 -18.193 -25.722 1.00 46.38 138 VAL A N 1
ATOM 1051 C CA . VAL A 1 138 ? -6.628 -19.608 -25.310 1.00 46.38 138 VAL A CA 1
ATOM 1052 C C . VAL A 1 138 ? -6.045 -20.525 -26.414 1.00 46.38 138 VAL A C 1
ATOM 1054 O O . VAL A 1 138 ? -5.631 -21.648 -26.151 1.00 46.38 138 VAL A O 1
ATOM 1057 N N . ARG A 1 139 ? -5.935 -20.038 -27.656 1.00 42.97 139 ARG A N 1
ATOM 1058 C CA . ARG A 1 139 ? -5.311 -20.723 -28.791 1.00 42.97 139 ARG A CA 1
ATOM 1059 C C . ARG A 1 139 ? -3.790 -20.910 -28.679 1.00 42.97 139 ARG A C 1
ATOM 1061 O O . ARG A 1 139 ? -3.295 -21.858 -29.279 1.00 42.97 139 ARG A O 1
ATOM 1068 N N . ASP A 1 140 ? -3.067 -20.104 -27.899 1.00 44.06 140 ASP A N 1
ATOM 1069 C CA . ASP A 1 140 ? -1.595 -20.204 -27.828 1.00 44.06 140 ASP A CA 1
ATOM 1070 C C . ASP A 1 140 ? -1.072 -21.214 -26.790 1.00 44.06 140 ASP A C 1
ATOM 1072 O O . ASP A 1 140 ? 0.047 -21.701 -26.923 1.00 44.06 140 ASP A O 1
ATOM 1076 N N . VAL A 1 141 ? -1.886 -21.631 -25.811 1.00 49.09 141 VAL A N 1
ATOM 1077 C CA . VAL A 1 141 ? -1.474 -22.635 -24.802 1.00 49.09 141 VAL A CA 1
ATOM 1078 C C . VAL A 1 141 ? -1.305 -24.031 -25.421 1.00 49.09 141 VAL A C 1
ATOM 1080 O O . VAL A 1 141 ? -0.559 -24.859 -24.910 1.00 49.09 141 VAL A O 1
ATOM 1083 N N . LYS A 1 142 ? -1.948 -24.306 -26.565 1.00 38.81 142 LYS A N 1
ATOM 1084 C CA . LYS A 1 142 ? -1.936 -25.646 -27.170 1.00 38.81 142 LYS A CA 1
ATOM 1085 C C . LYS A 1 142 ? -0.667 -25.969 -27.975 1.00 38.81 142 LYS A C 1
ATOM 1087 O O . LYS A 1 142 ? -0.514 -27.114 -28.392 1.00 38.81 142 LYS A O 1
ATOM 1092 N N . LYS A 1 143 ? 0.250 -25.016 -28.190 1.00 44.06 143 LYS A N 1
ATOM 1093 C CA . LYS A 1 143 ? 1.461 -25.271 -28.993 1.00 44.06 143 LYS A CA 1
ATOM 1094 C C . LYS A 1 143 ? 2.648 -25.852 -28.218 1.00 44.06 143 LYS A C 1
ATOM 1096 O O . LYS A 1 143 ? 3.468 -26.506 -28.848 1.00 44.06 143 LYS A O 1
ATOM 1101 N N . ASP A 1 144 ? 2.698 -25.723 -26.891 1.00 45.62 144 ASP A N 1
ATOM 1102 C CA . ASP A 1 144 ? 3.836 -26.222 -26.093 1.00 45.62 144 ASP A CA 1
ATOM 1103 C C . ASP A 1 144 ? 3.652 -27.638 -25.518 1.00 45.62 144 ASP A C 1
ATOM 1105 O O . ASP A 1 144 ? 4.597 -28.236 -25.012 1.00 45.62 144 ASP A O 1
ATOM 1109 N N . THR A 1 145 ? 2.462 -28.240 -25.625 1.00 45.53 145 THR A 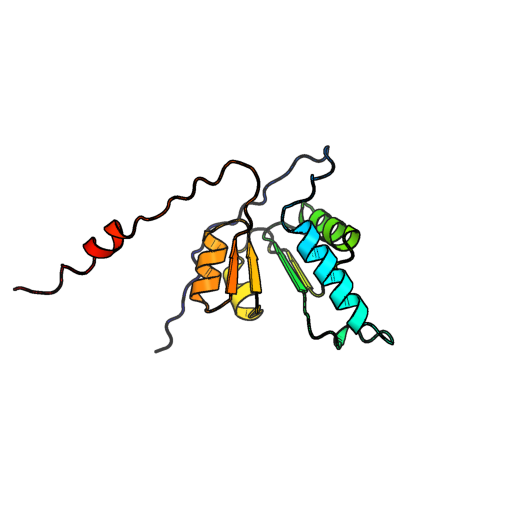N 1
ATOM 1110 C CA . THR A 1 145 ? 2.202 -29.586 -25.067 1.00 45.53 145 THR A CA 1
ATOM 1111 C C . THR A 1 145 ? 2.350 -30.729 -26.084 1.00 45.53 145 THR A C 1
ATOM 1113 O O . THR A 1 145 ? 2.053 -31.870 -25.752 1.00 45.53 145 THR A O 1
ATOM 1116 N N . SER A 1 146 ? 2.790 -30.473 -27.323 1.00 42.31 146 SER A N 1
ATOM 1117 C CA . SER A 1 146 ? 2.862 -31.507 -28.383 1.00 42.31 146 SER A CA 1
ATOM 1118 C C . SER A 1 146 ? 4.275 -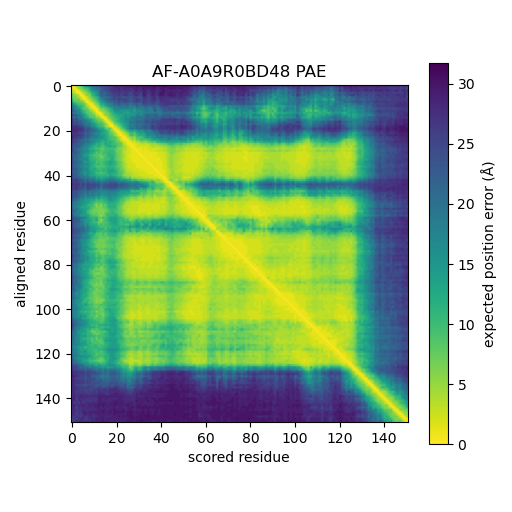31.928 -28.808 1.00 42.31 146 SER A C 1
ATOM 1120 O O . SER A 1 146 ? 4.428 -32.503 -29.877 1.00 42.31 146 SER A O 1
ATOM 1122 N N . VAL A 1 147 ? 5.308 -31.718 -27.983 1.00 50.53 147 VAL A N 1
ATOM 1123 C CA . VAL A 1 147 ? 6.653 -32.266 -28.264 1.00 50.53 147 VAL A CA 1
ATOM 1124 C C . VAL A 1 147 ? 7.161 -33.122 -27.104 1.00 50.53 147 VAL A C 1
ATOM 1126 O O . VAL A 1 147 ? 8.221 -32.879 -26.543 1.00 50.53 147 VAL A O 1
ATOM 1129 N N . LYS A 1 148 ? 6.377 -34.131 -26.716 1.00 48.81 148 LYS A N 1
ATOM 1130 C CA . LYS A 1 148 ? 6.861 -35.316 -25.986 1.00 48.81 148 LYS A CA 1
ATOM 1131 C C . LYS A 1 148 ? 6.018 -36.527 -26.372 1.00 48.81 148 LYS A C 1
ATOM 1133 O O . LYS A 1 148 ? 5.179 -36.956 -25.593 1.00 48.81 148 LYS A O 1
ATOM 1138 N N . GLN A 1 149 ? 6.216 -37.029 -27.586 1.00 41.41 149 GLN A N 1
ATOM 1139 C CA . GLN A 1 149 ? 6.136 -38.452 -27.928 1.00 41.41 149 GLN A CA 1
ATOM 1140 C C . GLN A 1 149 ? 6.487 -38.617 -29.409 1.00 41.41 149 GLN A C 1
ATOM 1142 O O . GLN A 1 149 ? 5.725 -38.180 -30.267 1.00 41.41 149 GLN A O 1
ATOM 1147 N N . LEU A 1 150 ? 7.654 -39.220 -29.647 1.00 40.75 150 LEU A N 1
ATOM 1148 C CA . LEU A 1 150 ? 7.961 -40.283 -30.613 1.00 40.75 150 LEU A CA 1
ATOM 1149 C C . LEU A 1 150 ? 9.330 -40.047 -31.273 1.00 40.75 150 LEU A C 1
ATOM 1151 O O . LEU A 1 150 ? 9.420 -39.389 -32.301 1.00 40.75 150 LEU A O 1
ATOM 1155 N N . GLU A 1 151 ? 10.380 -40.560 -30.633 1.00 38.47 151 GLU A N 1
ATOM 1156 C CA . GLU A 1 151 ? 11.330 -41.535 -31.198 1.00 38.47 151 GLU A CA 1
ATOM 1157 C C . GLU A 1 151 ? 12.044 -42.245 -30.040 1.00 38.47 151 GLU A C 1
ATOM 1159 O O . GLU A 1 151 ? 12.376 -41.556 -29.045 1.00 38.47 151 GLU A O 1
#